Protein AF-A0A6G0F722-F1 (afdb_monomer_lite)

pLDDT: mean 79.58, std 14.21, range [43.97, 98.0]

Sequence (88 aa):
MAESGRDENEREFDIRWADAAEHKEPSARARMLAARWKHEPPGPVPFRPEPDHVARRQRRSGWVSTVVVLGGVAAVILLLGYFRFTAP

Radius of gyration: 25.93 Å; chains: 1; bounding box: 53×26×75 Å

Foldseek 3Di:
DPVVVVVVVVVVVVVVVQVPDPDDDDDPVRVVVVVVCVPPNDDDDPDDPDPPPCVVVVVVVVCPVVCVVVVVVVVVVVVVVVVVVVPD

Structure (mmCIF, N/CA/C/O backbone):
data_AF-A0A6G0F722-F1
#
_entry.id   AF-A0A6G0F722-F1
#
loop_
_atom_site.group_PDB
_atom_site.id
_atom_site.type_symbol
_atom_site.label_atom_id
_atom_site.label_alt_id
_atom_site.label_comp_id
_atom_site.label_asym_id
_atom_site.label_entity_id
_atom_site.label_seq_id
_atom_site.pdbx_PDB_ins_code
_atom_site.Cartn_x
_atom_site.Cartn_y
_atom_site.Cartn_z
_atom_site.occupancy
_atom_site.B_iso_or_equiv
_atom_site.auth_seq_id
_atom_site.auth_comp_id
_atom_site.auth_asym_id
_atom_site.auth_atom_id
_atom_site.pdbx_PDB_model_num
ATOM 1 N N . MET A 1 1 ? -16.164 12.452 7.329 1.00 43.97 1 MET A N 1
ATOM 2 C CA . MET A 1 1 ? -14.967 11.753 7.855 1.00 43.97 1 MET A CA 1
ATOM 3 C C . MET A 1 1 ? -15.136 10.227 7.735 1.00 43.97 1 MET A C 1
ATOM 5 O O . MET A 1 1 ? -14.909 9.508 8.695 1.00 43.97 1 MET A O 1
ATOM 9 N N . ALA A 1 2 ? -15.572 9.736 6.565 1.00 51.44 2 ALA A N 1
ATOM 10 C CA . ALA A 1 2 ? -15.844 8.312 6.299 1.00 51.44 2 ALA A CA 1
ATOM 11 C C . ALA A 1 2 ? -15.302 7.834 4.929 1.00 51.44 2 ALA A C 1
ATOM 13 O O . ALA A 1 2 ? -15.469 6.670 4.586 1.00 51.44 2 ALA A O 1
ATOM 14 N N . GLU A 1 3 ? -14.642 8.710 4.160 1.00 54.69 3 GLU A N 1
ATOM 15 C CA . GLU A 1 3 ? -14.016 8.368 2.868 1.00 54.69 3 GLU A CA 1
ATOM 16 C C . GLU A 1 3 ? -12.712 7.582 3.041 1.00 54.69 3 GLU A C 1
ATOM 18 O O . GLU A 1 3 ? -12.521 6.572 2.374 1.00 54.69 3 GLU A O 1
ATOM 23 N N . SER A 1 4 ? -11.884 7.939 4.033 1.00 59.88 4 SER A N 1
ATOM 24 C CA . SER A 1 4 ? -10.540 7.359 4.200 1.00 59.88 4 SER A CA 1
ATOM 25 C C . SER A 1 4 ? -10.507 5.830 4.303 1.00 59.88 4 SER A C 1
ATOM 27 O O . SER A 1 4 ? -9.522 5.229 3.896 1.00 59.88 4 SER A O 1
ATOM 29 N N . GLY A 1 5 ? -11.543 5.198 4.867 1.00 58.78 5 GLY A N 1
ATOM 30 C CA . GLY A 1 5 ? -11.575 3.740 5.016 1.00 58.78 5 GLY A CA 1
ATOM 31 C C . GLY A 1 5 ? -11.993 3.008 3.740 1.00 58.78 5 GLY A C 1
ATOM 32 O O . GLY A 1 5 ? -11.641 1.846 3.565 1.00 58.78 5 GLY A O 1
ATOM 33 N N . ARG A 1 6 ? -12.734 3.662 2.838 1.00 64.44 6 ARG A N 1
ATOM 34 C CA . ARG A 1 6 ? -13.133 3.069 1.555 1.00 64.44 6 ARG A CA 1
ATOM 35 C C . ARG A 1 6 ? -11.961 3.108 0.572 1.00 64.44 6 ARG A C 1
ATOM 37 O O . ARG A 1 6 ? -11.631 2.079 -0.007 1.00 64.44 6 ARG A O 1
ATOM 44 N N . ASP A 1 7 ? -11.266 4.242 0.526 1.00 69.88 7 ASP A N 1
ATOM 45 C CA . ASP A 1 7 ? -10.103 4.465 -0.340 1.00 69.88 7 ASP A CA 1
ATOM 46 C C . ASP A 1 7 ? -8.921 3.543 0.006 1.00 69.88 7 ASP A C 1
ATOM 48 O O . ASP A 1 7 ? -8.183 3.105 -0.876 1.00 69.88 7 ASP A O 1
ATOM 52 N N . GLU A 1 8 ? -8.734 3.212 1.290 1.00 71.31 8 GLU A N 1
ATOM 53 C CA . GLU A 1 8 ? -7.671 2.296 1.726 1.00 71.31 8 GLU A CA 1
ATOM 54 C C . GLU A 1 8 ? -7.943 0.851 1.271 1.00 71.31 8 GLU A C 1
ATOM 56 O O . GLU A 1 8 ? -7.030 0.180 0.791 1.00 71.31 8 GLU A O 1
ATOM 61 N N . ASN A 1 9 ? -9.204 0.404 1.333 1.00 74.50 9 ASN A N 1
ATOM 62 C CA . ASN A 1 9 ? -9.611 -0.924 0.862 1.00 74.50 9 ASN A CA 1
ATOM 63 C C . ASN A 1 9 ? -9.515 -1.056 -0.664 1.00 74.50 9 ASN A C 1
ATOM 65 O O . ASN A 1 9 ? -9.065 -2.084 -1.166 1.00 74.50 9 ASN A O 1
ATOM 69 N N . GLU A 1 10 ? -9.916 -0.019 -1.398 1.00 78.25 10 GLU A N 1
ATOM 70 C CA . GLU A 1 10 ? -9.864 0.008 -2.864 1.00 78.25 10 GLU A CA 1
ATOM 71 C C . GLU A 1 10 ? -8.411 0.028 -3.361 1.00 78.25 10 GLU A C 1
ATOM 73 O O . GLU A 1 10 ? -8.027 -0.763 -4.221 1.00 78.25 10 GLU A O 1
ATOM 78 N N . ARG A 1 11 ? -7.543 0.802 -2.697 1.00 78.06 11 ARG A N 1
ATOM 79 C CA . ARG A 1 11 ? -6.096 0.788 -2.951 1.00 78.06 11 ARG A CA 1
ATOM 80 C C . ARG A 1 11 ? -5.452 -0.565 -2.641 1.00 78.06 11 ARG A C 1
ATOM 82 O O . ARG A 1 11 ? -4.557 -0.999 -3.365 1.00 78.06 11 ARG A O 1
ATOM 89 N N . GLU A 1 12 ? -5.850 -1.227 -1.556 1.00 83.81 12 GLU A N 1
ATOM 90 C CA . GLU A 1 12 ? -5.328 -2.554 -1.208 1.00 83.81 12 GLU A CA 1
ATOM 91 C C . GLU A 1 12 ? -5.797 -3.629 -2.199 1.00 83.81 12 GLU A C 1
ATOM 93 O O . GLU A 1 12 ? -5.040 -4.549 -2.523 1.00 83.81 12 GLU A O 1
ATOM 98 N N . PHE A 1 13 ? -7.023 -3.501 -2.709 1.00 88.81 13 PHE A N 1
ATOM 99 C CA . PHE A 1 13 ? -7.547 -4.351 -3.771 1.00 88.81 13 PHE A CA 1
ATOM 100 C C . PHE A 1 13 ? -6.752 -4.180 -5.068 1.00 88.81 13 PHE A C 1
ATOM 102 O O . PHE A 1 13 ? -6.254 -5.176 -5.588 1.00 88.81 13 PHE A O 1
ATOM 109 N N . ASP A 1 14 ? -6.554 -2.944 -5.533 1.00 85.00 14 ASP A N 1
ATOM 110 C CA . ASP A 1 14 ? -5.804 -2.649 -6.761 1.00 85.00 14 ASP A CA 1
ATOM 111 C C . ASP A 1 14 ? -4.382 -3.218 -6.718 1.00 85.00 14 ASP A C 1
ATOM 113 O O . ASP A 1 14 ? -3.908 -3.815 -7.687 1.00 85.00 14 ASP A O 1
ATOM 117 N N . ILE A 1 15 ? -3.708 -3.085 -5.570 1.00 84.38 15 ILE A N 1
ATOM 118 C CA . ILE A 1 15 ? -2.358 -3.624 -5.372 1.00 84.38 15 ILE A CA 1
ATOM 119 C C . ILE A 1 15 ? -2.376 -5.151 -5.439 1.00 84.38 15 ILE A C 1
ATOM 121 O O . ILE A 1 15 ? -1.598 -5.734 -6.191 1.00 84.38 15 ILE A O 1
ATOM 125 N N . ARG A 1 16 ? -3.264 -5.813 -4.685 1.00 89.12 16 ARG A N 1
ATOM 126 C CA . ARG A 1 16 ? -3.333 -7.283 -4.673 1.00 89.12 16 ARG A CA 1
ATOM 127 C C . ARG A 1 16 ? -3.723 -7.853 -6.029 1.00 89.12 16 ARG A C 1
ATOM 129 O O . ARG A 1 16 ? -3.180 -8.877 -6.434 1.00 89.12 16 ARG A O 1
ATOM 136 N N . TRP A 1 17 ? -4.635 -7.188 -6.726 1.00 90.94 17 TRP A N 1
ATOM 137 C CA . TRP A 1 17 ? -5.072 -7.570 -8.060 1.00 90.94 17 TRP A CA 1
ATOM 138 C C . TRP A 1 17 ? -3.929 -7.457 -9.077 1.00 90.94 17 TRP A C 1
ATOM 140 O O . TRP A 1 17 ? -3.661 -8.414 -9.803 1.00 90.94 17 TRP A O 1
ATOM 150 N N . ALA A 1 18 ? -3.192 -6.340 -9.073 1.00 86.00 18 ALA A N 1
ATOM 151 C CA . ALA A 1 18 ? -2.029 -6.155 -9.940 1.00 86.00 18 ALA A CA 1
ATOM 152 C C . ALA A 1 18 ? -0.885 -7.127 -9.601 1.00 86.00 18 ALA A C 1
ATOM 154 O O . ALA A 1 18 ? -0.179 -7.599 -10.496 1.00 86.00 18 ALA A O 1
ATOM 155 N N . ASP A 1 19 ? -0.700 -7.452 -8.318 1.00 86.19 19 ASP A N 1
ATOM 156 C CA . ASP A 1 19 ? 0.352 -8.368 -7.891 1.00 86.19 19 ASP A CA 1
ATOM 157 C C . ASP A 1 19 ? 0.073 -9.831 -8.216 1.00 86.19 19 ASP A C 1
ATOM 159 O O . ASP A 1 19 ? 1.022 -10.563 -8.504 1.00 86.19 19 ASP A O 1
ATOM 163 N N . ALA A 1 20 ? -1.200 -10.227 -8.211 1.00 90.69 20 ALA A N 1
ATOM 164 C CA . ALA A 1 20 ? -1.652 -11.578 -8.524 1.00 90.69 20 ALA A CA 1
ATOM 165 C C . ALA A 1 20 ? -1.680 -11.893 -10.030 1.00 90.69 20 ALA A C 1
ATOM 167 O O . ALA A 1 20 ? -1.904 -13.044 -10.403 1.00 90.69 20 ALA A O 1
ATOM 168 N N . ALA A 1 21 ? -1.468 -10.903 -10.902 1.00 87.12 21 ALA A N 1
ATOM 169 C CA . ALA A 1 21 ? -1.448 -11.123 -12.341 1.00 87.12 21 ALA A CA 1
ATOM 170 C C . ALA A 1 21 ? -0.295 -12.060 -12.743 1.00 87.12 21 ALA A C 1
ATOM 172 O O . ALA A 1 21 ? 0.877 -11.769 -12.496 1.00 87.12 21 ALA A O 1
ATOM 173 N N . GLU A 1 22 ? -0.632 -13.162 -13.419 1.00 86.56 22 GLU A N 1
ATOM 174 C CA . GLU A 1 22 ? 0.338 -14.146 -13.921 1.00 86.56 22 GLU A CA 1
ATOM 175 C C . GLU A 1 22 ? 1.319 -13.521 -14.925 1.00 86.56 22 GLU A C 1
ATOM 177 O O . GLU A 1 22 ? 2.470 -13.941 -15.040 1.00 86.56 22 GLU A O 1
ATOM 182 N N . HIS A 1 23 ? 0.876 -12.502 -15.663 1.00 83.25 23 HIS A N 1
ATOM 183 C CA . HIS A 1 23 ? 1.677 -11.809 -16.666 1.00 83.25 23 HIS A CA 1
ATOM 184 C C . HIS A 1 23 ? 1.757 -10.322 -16.331 1.00 83.25 23 HIS A C 1
ATOM 186 O O . HIS A 1 23 ? 0.797 -9.570 -16.491 1.00 83.25 23 HIS A O 1
ATOM 192 N N . LYS A 1 24 ? 2.938 -9.887 -15.885 1.00 83.25 24 LYS A N 1
ATOM 193 C CA . LYS A 1 24 ? 3.243 -8.476 -15.638 1.00 83.25 24 LYS A CA 1
ATOM 194 C C . LYS A 1 24 ? 3.945 -7.901 -16.859 1.00 83.25 24 LYS A C 1
ATOM 196 O O . LYS A 1 24 ? 5.173 -7.873 -16.932 1.00 83.25 24 LYS A O 1
ATOM 201 N N . GLU A 1 25 ? 3.170 -7.470 -17.849 1.00 83.19 25 GLU A N 1
ATOM 202 C CA . GLU A 1 25 ? 3.759 -6.745 -18.970 1.00 83.19 25 GLU A CA 1
ATOM 203 C C . GLU A 1 25 ? 4.273 -5.370 -18.515 1.00 83.19 25 GLU A C 1
ATOM 205 O O . GLU A 1 25 ? 3.587 -4.661 -17.771 1.00 83.19 25 GLU A O 1
ATOM 210 N N . PRO A 1 26 ? 5.455 -4.931 -18.985 1.00 82.94 26 PRO A N 1
ATOM 211 C CA . PRO A 1 26 ? 5.928 -3.585 -18.713 1.00 82.94 26 PRO A CA 1
ATOM 212 C C . PRO A 1 26 ? 4.925 -2.563 -19.253 1.00 82.94 26 PRO A C 1
ATOM 214 O O . PRO A 1 26 ? 4.426 -2.690 -20.379 1.00 82.94 26 PRO A O 1
ATOM 217 N N . SER A 1 27 ? 4.658 -1.520 -18.464 1.00 82.81 27 SER A N 1
ATOM 218 C CA . SER A 1 27 ? 3.780 -0.427 -18.883 1.00 82.81 27 SER A CA 1
ATOM 219 C C . SER A 1 27 ? 4.285 0.207 -20.181 1.00 82.81 27 SER A C 1
ATOM 221 O O . SER A 1 27 ? 5.486 0.204 -20.465 1.00 82.81 27 SER A O 1
ATOM 223 N N . ALA A 1 28 ? 3.383 0.792 -20.973 1.00 85.25 28 ALA A N 1
ATOM 224 C CA . ALA A 1 28 ? 3.751 1.470 -22.220 1.00 85.25 28 ALA A CA 1
ATOM 225 C C . ALA A 1 28 ? 4.905 2.473 -22.010 1.00 85.25 28 ALA A C 1
ATOM 227 O O . ALA A 1 28 ? 5.867 2.505 -22.776 1.00 85.25 28 ALA A O 1
ATOM 228 N N . ARG A 1 29 ? 4.872 3.209 -20.893 1.00 82.75 29 ARG A N 1
ATOM 229 C CA . ARG A 1 29 ? 5.943 4.123 -20.482 1.00 82.75 29 ARG A CA 1
ATOM 230 C C . ARG A 1 29 ? 7.265 3.405 -20.197 1.00 82.75 29 ARG A C 1
ATOM 232 O O . ARG A 1 29 ? 8.309 3.899 -20.613 1.00 82.75 29 ARG A O 1
ATOM 239 N N . ALA A 1 30 ? 7.240 2.265 -19.505 1.00 88.06 30 ALA A N 1
ATOM 240 C CA . ALA A 1 30 ? 8.445 1.479 -19.237 1.00 88.06 30 ALA A CA 1
ATOM 241 C C . ALA A 1 30 ? 9.095 0.985 -20.540 1.00 88.06 30 ALA A C 1
ATOM 243 O O . ALA A 1 30 ? 10.313 1.070 -20.682 1.00 88.06 30 ALA A O 1
ATOM 244 N N . ARG A 1 31 ? 8.289 0.571 -21.528 1.00 86.62 31 ARG A N 1
ATOM 245 C CA . ARG A 1 31 ? 8.781 0.188 -22.864 1.00 86.62 31 ARG A CA 1
ATOM 246 C C . ARG A 1 31 ? 9.413 1.373 -23.603 1.00 86.62 31 ARG A C 1
ATOM 248 O O . ARG A 1 31 ? 10.498 1.233 -24.159 1.00 86.62 31 ARG A O 1
ATOM 255 N N . MET A 1 32 ? 8.781 2.551 -23.568 1.00 88.94 32 MET A N 1
ATOM 256 C CA . MET A 1 32 ? 9.331 3.774 -24.176 1.00 88.94 32 MET A CA 1
ATOM 257 C C . MET A 1 32 ? 10.650 4.211 -23.527 1.00 88.94 32 MET A C 1
ATOM 259 O O . MET A 1 32 ? 11.585 4.594 -24.228 1.00 88.94 32 MET A O 1
ATOM 263 N N . LEU A 1 33 ? 10.745 4.137 -22.194 1.00 87.38 33 LEU A N 1
ATOM 264 C CA . LEU A 1 33 ? 11.980 4.451 -21.473 1.00 87.38 33 LEU A CA 1
ATOM 265 C C . LEU A 1 33 ? 13.087 3.454 -21.798 1.00 87.38 33 LEU A C 1
ATOM 267 O O . LEU A 1 33 ? 14.198 3.884 -22.073 1.00 87.38 33 LEU A O 1
ATOM 271 N N . ALA A 1 34 ? 12.785 2.156 -21.848 1.00 84.94 34 ALA A N 1
ATOM 272 C CA . ALA A 1 34 ? 13.754 1.142 -22.255 1.00 84.94 34 ALA A CA 1
ATOM 273 C C . ALA A 1 34 ? 14.284 1.390 -23.681 1.00 84.94 34 ALA A C 1
ATOM 275 O O . ALA A 1 34 ? 15.488 1.290 -23.916 1.00 84.94 34 ALA A O 1
ATOM 276 N N . ALA A 1 35 ? 13.411 1.786 -24.616 1.00 86.69 35 ALA A N 1
ATOM 277 C CA . ALA A 1 35 ? 13.815 2.165 -25.969 1.00 86.69 35 ALA A CA 1
ATOM 278 C C . ALA A 1 35 ? 14.717 3.412 -25.979 1.00 86.69 35 ALA A C 1
ATOM 280 O O . ALA A 1 35 ? 15.733 3.425 -26.671 1.00 86.69 35 ALA A O 1
ATOM 281 N N . ARG A 1 36 ? 14.398 4.434 -25.171 1.00 86.62 36 ARG A N 1
ATOM 282 C CA . ARG A 1 36 ? 15.243 5.629 -25.018 1.00 86.62 36 ARG A CA 1
ATOM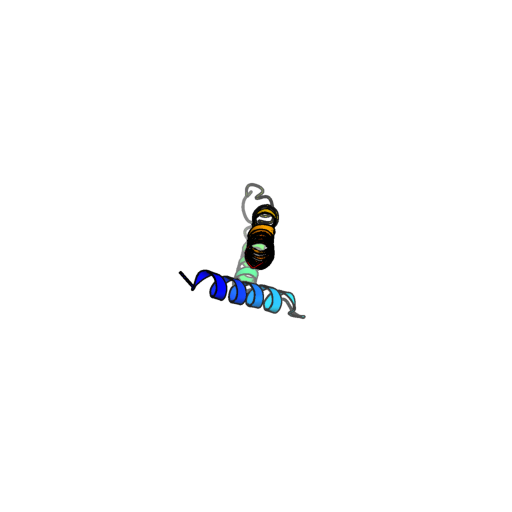 283 C C . ARG A 1 36 ? 16.598 5.290 -24.395 1.00 86.62 36 ARG A C 1
ATOM 285 O O . ARG A 1 36 ? 17.622 5.710 -24.918 1.00 86.62 36 ARG A O 1
ATOM 292 N N . TRP A 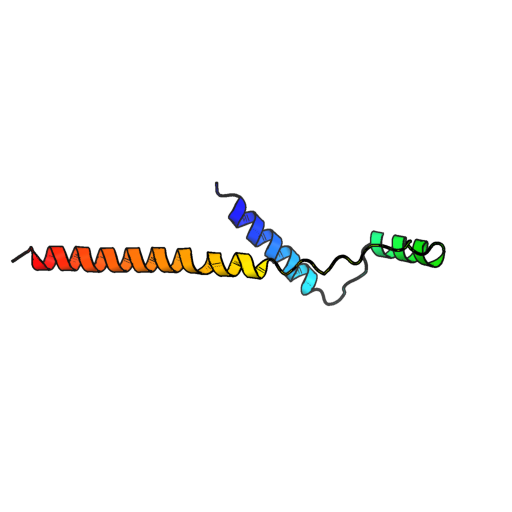1 37 ? 16.618 4.507 -23.320 1.00 89.88 37 TRP A N 1
ATOM 293 C CA . TRP A 1 37 ? 17.828 4.156 -22.569 1.00 89.88 37 TRP A CA 1
ATOM 294 C C . TRP A 1 37 ? 18.807 3.281 -23.342 1.00 89.88 37 TRP A C 1
ATOM 296 O O . TRP A 1 37 ? 19.996 3.296 -23.036 1.00 89.88 37 TRP A O 1
ATOM 306 N N . LYS A 1 38 ? 18.339 2.571 -24.376 1.00 82.56 38 LYS A N 1
ATOM 307 C CA . LYS A 1 38 ? 19.217 1.880 -25.328 1.00 82.56 38 LYS A CA 1
ATOM 308 C C . LYS A 1 38 ? 20.154 2.848 -26.064 1.00 82.56 38 LYS A C 1
ATOM 310 O O . LYS A 1 38 ? 21.252 2.453 -26.441 1.00 82.56 38 LYS A O 1
ATOM 315 N N . HIS A 1 39 ? 19.713 4.087 -26.275 1.00 88.75 39 HIS A N 1
ATOM 316 C CA . HIS A 1 39 ? 20.454 5.116 -27.005 1.00 88.75 39 HIS A CA 1
ATOM 317 C C . HIS A 1 39 ? 21.026 6.207 -26.091 1.00 88.75 39 HIS A C 1
ATOM 319 O O . HIS A 1 39 ?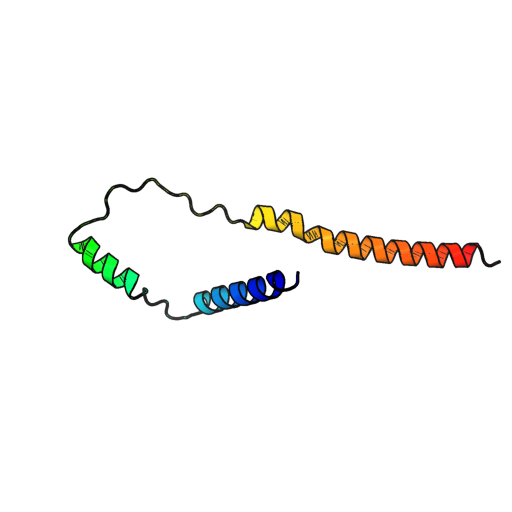 22.110 6.714 -26.353 1.00 88.75 39 HIS A O 1
ATOM 325 N N . GLU A 1 40 ? 20.322 6.553 -25.016 1.00 87.38 40 GLU A N 1
ATOM 326 C CA . GLU A 1 40 ? 20.691 7.613 -24.082 1.00 87.38 40 GLU A CA 1
ATOM 327 C C . GLU A 1 40 ? 20.457 7.117 -22.644 1.00 87.38 40 GLU A C 1
ATOM 329 O O . GLU A 1 40 ? 19.331 7.211 -22.133 1.00 87.38 40 GLU A O 1
ATOM 334 N N . PRO A 1 41 ? 21.477 6.520 -21.995 1.00 83.81 41 PRO A N 1
ATOM 335 C CA . PRO A 1 41 ? 21.319 5.993 -20.648 1.00 83.81 41 PRO A CA 1
ATOM 336 C C . PRO A 1 41 ? 20.988 7.127 -19.668 1.00 83.81 41 PRO A C 1
ATOM 338 O O . PRO A 1 41 ? 21.450 8.259 -19.845 1.00 83.81 41 PRO A O 1
ATOM 341 N N . PRO A 1 42 ? 20.186 6.856 -18.623 1.00 83.69 42 PRO A N 1
ATOM 342 C CA . PRO A 1 42 ? 19.879 7.868 -17.628 1.00 83.69 42 PRO A CA 1
ATOM 343 C C . PRO A 1 42 ? 21.168 8.290 -16.915 1.00 83.69 42 PRO A C 1
ATOM 345 O O . PRO A 1 42 ? 22.018 7.457 -16.596 1.00 83.69 42 PRO A O 1
ATOM 348 N N . GLY A 1 43 ? 21.311 9.591 -16.661 1.00 86.00 43 GLY A N 1
ATOM 349 C CA . GLY A 1 43 ? 22.430 10.109 -15.879 1.00 86.00 43 GLY A CA 1
ATOM 350 C C . GLY A 1 43 ? 22.452 9.545 -14.450 1.00 86.00 43 GLY A C 1
ATOM 351 O O . GLY A 1 43 ? 21.461 8.958 -14.001 1.00 86.00 43 GLY A O 1
ATOM 352 N N . PRO A 1 44 ? 23.557 9.737 -13.708 1.00 84.88 44 PRO A N 1
ATOM 353 C CA . PRO A 1 44 ? 23.668 9.276 -12.330 1.00 84.88 44 PRO A CA 1
ATOM 354 C C . PRO A 1 44 ? 22.530 9.857 -11.490 1.00 84.88 44 PRO A C 1
ATOM 356 O O . PRO A 1 44 ? 22.414 11.072 -11.332 1.00 84.88 44 PRO A O 1
ATOM 359 N N . VAL A 1 45 ? 21.676 8.987 -10.957 1.00 81.94 45 VAL A N 1
ATOM 360 C CA . VAL A 1 45 ? 20.631 9.373 -10.009 1.00 81.94 45 VAL A CA 1
ATOM 361 C C . VAL A 1 45 ? 21.099 9.036 -8.595 1.00 81.94 45 VAL A C 1
ATOM 363 O O . VAL A 1 45 ? 21.674 7.965 -8.389 1.00 81.94 45 VAL A O 1
ATOM 366 N N . PRO A 1 46 ? 20.868 9.912 -7.602 1.00 85.62 46 PRO A N 1
ATOM 367 C CA . PRO A 1 46 ? 21.102 9.563 -6.210 1.00 85.62 46 PRO A CA 1
ATOM 368 C C . PRO A 1 46 ? 20.326 8.294 -5.862 1.00 85.62 46 PRO A C 1
ATOM 370 O O . PRO A 1 46 ? 19.146 8.180 -6.209 1.00 85.62 46 PRO A O 1
ATOM 373 N N . PHE A 1 47 ? 20.977 7.356 -5.172 1.00 83.75 47 PHE A N 1
ATOM 374 C CA . PHE A 1 47 ? 20.304 6.172 -4.654 1.00 83.75 47 PHE A CA 1
ATOM 375 C C . PHE A 1 47 ? 19.142 6.623 -3.769 1.00 83.75 47 PHE A C 1
ATOM 377 O O . PHE A 1 47 ? 19.339 7.275 -2.742 1.00 83.75 47 PHE A O 1
ATOM 384 N N . ARG A 1 48 ? 17.921 6.306 -4.196 1.00 80.75 48 ARG A N 1
ATOM 385 C CA . ARG A 1 48 ? 16.751 6.409 -3.337 1.00 80.75 48 ARG A CA 1
ATOM 386 C C . ARG A 1 48 ? 16.601 5.046 -2.679 1.00 80.75 48 ARG A C 1
ATOM 388 O O . ARG A 1 48 ? 16.319 4.096 -3.410 1.00 80.75 48 ARG A O 1
ATOM 395 N N . PRO A 1 49 ? 16.824 4.922 -1.360 1.00 73.44 49 PRO A N 1
ATOM 396 C CA . PRO A 1 49 ? 16.457 3.696 -0.676 1.00 73.44 49 PRO A CA 1
ATOM 397 C C . PRO A 1 49 ? 14.979 3.424 -0.953 1.00 73.44 49 PRO A C 1
ATOM 399 O O . PRO A 1 49 ? 14.1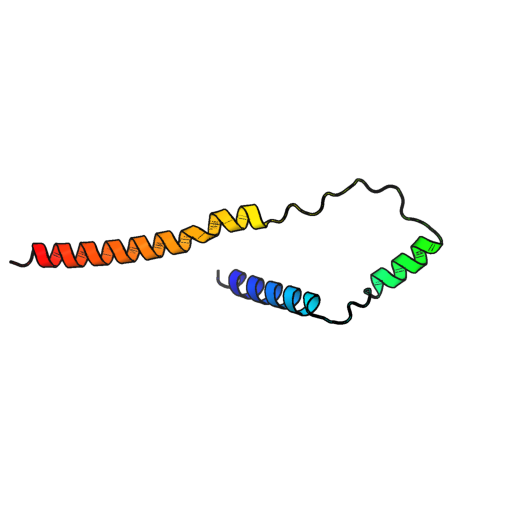76 4.364 -1.002 1.00 73.44 49 PRO A O 1
ATOM 402 N N . GLU A 1 50 ? 14.648 2.151 -1.179 1.00 72.75 50 GLU A N 1
ATOM 403 C CA . GLU A 1 50 ? 13.262 1.686 -1.241 1.00 72.75 50 GLU A CA 1
ATOM 404 C C . GLU A 1 50 ? 12.509 2.333 -0.072 1.00 72.75 50 GLU A C 1
ATOM 406 O O . GLU A 1 50 ? 13.061 2.349 1.035 1.00 72.75 50 GLU A O 1
ATOM 411 N N . PRO A 1 51 ? 11.321 2.934 -0.282 1.00 67.94 51 PRO A N 1
ATOM 412 C CA . PRO A 1 51 ? 10.597 3.571 0.804 1.00 67.94 51 PRO A CA 1
ATOM 413 C C . PRO A 1 51 ? 10.482 2.577 1.955 1.00 67.94 51 PRO A C 1
ATOM 415 O O . PRO A 1 51 ? 9.849 1.524 1.808 1.00 67.94 51 PRO A O 1
ATOM 418 N N . ASP A 1 52 ? 11.134 2.919 3.076 1.00 60.19 52 ASP A N 1
ATOM 419 C CA . ASP A 1 52 ? 11.066 2.169 4.323 1.00 60.19 52 ASP A CA 1
ATOM 420 C C . ASP A 1 52 ? 9.603 1.850 4.539 1.00 60.19 52 ASP A C 1
ATOM 422 O O . ASP A 1 52 ? 8.781 2.760 4.690 1.00 60.19 52 ASP A O 1
ATOM 426 N N . HIS A 1 53 ? 9.270 0.566 4.438 1.00 52.91 53 HIS A N 1
ATOM 427 C CA . HIS A 1 53 ? 7.894 0.127 4.399 1.00 52.91 53 HIS A CA 1
ATOM 428 C C . HIS A 1 53 ? 7.159 0.784 5.567 1.00 52.91 53 HIS A C 1
ATOM 430 O O . HIS A 1 53 ? 7.418 0.504 6.743 1.00 52.91 53 HIS A O 1
ATOM 436 N N . VAL A 1 54 ? 6.230 1.682 5.233 1.00 54.69 54 VAL A N 1
ATOM 437 C CA . VAL A 1 54 ? 5.365 2.436 6.156 1.00 54.69 54 VAL A CA 1
ATOM 438 C C . VAL A 1 54 ? 4.616 1.534 7.157 1.00 54.69 54 VAL A C 1
ATOM 440 O O . VAL A 1 54 ? 4.064 2.012 8.149 1.00 54.69 54 VAL A O 1
ATOM 443 N N . ALA A 1 55 ? 4.709 0.212 6.986 1.00 54.00 55 ALA A N 1
ATOM 444 C CA . ALA A 1 55 ? 4.378 -0.850 7.927 1.00 54.00 55 ALA A CA 1
ATOM 445 C C . ALA A 1 55 ? 4.797 -0.588 9.387 1.00 54.00 55 ALA A C 1
ATOM 447 O O . ALA A 1 55 ? 4.068 -0.975 10.303 1.00 54.00 55 ALA A O 1
ATOM 448 N N . ARG A 1 56 ? 5.932 0.078 9.662 1.00 52.47 56 ARG A N 1
ATOM 449 C CA . ARG A 1 56 ? 6.348 0.300 11.064 1.00 52.47 56 ARG A CA 1
ATOM 450 C C . ARG A 1 56 ? 5.475 1.337 11.789 1.00 52.47 56 ARG A C 1
ATOM 452 O O . ARG A 1 56 ? 5.295 1.232 13.003 1.00 52.47 56 ARG A O 1
ATOM 459 N N . ARG A 1 57 ? 4.890 2.304 11.067 1.00 51.69 57 ARG A N 1
ATOM 460 C CA . ARG A 1 57 ? 3.945 3.284 11.637 1.00 51.69 57 ARG A CA 1
ATOM 461 C C . ARG A 1 57 ? 2.531 2.697 11.755 1.00 51.69 57 ARG A C 1
ATOM 463 O O . ARG A 1 57 ? 1.894 2.917 12.781 1.00 51.69 57 ARG A O 1
ATOM 470 N N . GLN A 1 58 ? 2.114 1.857 10.799 1.00 53.28 58 GLN A N 1
ATOM 471 C CA . GLN A 1 58 ? 0.845 1.103 10.838 1.00 53.28 58 GLN A CA 1
ATOM 472 C C . GLN A 1 58 ? 0.760 0.178 12.071 1.00 53.28 58 GLN A C 1
ATOM 474 O O . GLN A 1 58 ? -0.269 0.113 12.741 1.00 53.28 58 GLN A O 1
ATOM 479 N N . ARG A 1 59 ? 1.865 -0.491 12.447 1.00 53.47 59 ARG A N 1
ATOM 480 C CA . ARG A 1 59 ? 1.892 -1.430 13.590 1.00 53.47 59 ARG A CA 1
ATOM 481 C C . ARG A 1 59 ? 1.609 -0.794 14.954 1.00 53.47 59 ARG A C 1
ATOM 483 O O . ARG A 1 59 ? 1.116 -1.492 15.834 1.00 53.47 59 ARG A O 1
ATOM 490 N N . ARG A 1 60 ? 1.887 0.503 15.145 1.00 54.84 60 ARG A N 1
ATOM 491 C CA . ARG A 1 60 ? 1.540 1.208 16.398 1.00 54.84 60 ARG A CA 1
ATOM 492 C C . ARG A 1 60 ? 0.061 1.608 16.474 1.00 54.84 60 ARG A C 1
ATOM 494 O O . ARG A 1 60 ? -0.437 1.825 17.571 1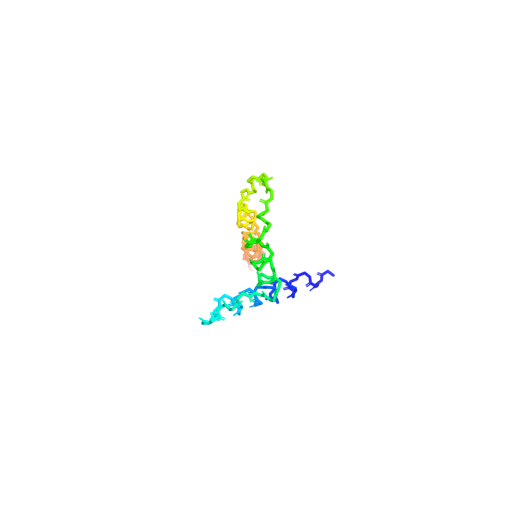.00 54.84 60 ARG A O 1
ATOM 501 N N . SER A 1 61 ? -0.638 1.656 15.339 1.00 56.72 61 SER A N 1
ATOM 502 C CA . SER A 1 61 ? -2.072 1.971 15.248 1.00 56.72 61 SER A CA 1
ATOM 503 C C . SER A 1 61 ? -2.974 0.750 15.508 1.00 56.72 61 SER A C 1
ATOM 505 O O . SER A 1 61 ? -4.092 0.890 15.994 1.00 56.72 61 SER A O 1
ATOM 507 N N . GLY A 1 62 ? -2.476 -0.469 15.265 1.00 64.12 62 GLY A N 1
ATOM 508 C CA . GLY A 1 62 ? -3.294 -1.691 15.296 1.00 64.12 62 GLY A CA 1
ATOM 509 C C . GLY A 1 62 ? -3.887 -2.093 16.655 1.00 64.12 62 GLY A C 1
ATOM 510 O O . GLY A 1 62 ? -4.820 -2.885 16.687 1.00 64.12 62 GLY A O 1
ATOM 511 N N . TRP A 1 63 ? -3.388 -1.562 17.775 1.00 84.00 63 TRP A N 1
ATOM 512 C CA . TRP A 1 63 ? -3.857 -1.957 19.114 1.00 84.00 63 TRP A CA 1
ATOM 513 C C . TRP A 1 63 ? -4.901 -1.015 19.706 1.00 84.00 63 TRP A C 1
ATOM 515 O O . TRP A 1 63 ? -5.553 -1.374 20.683 1.00 84.00 63 TRP A O 1
ATOM 525 N N . VAL A 1 64 ? -5.090 0.174 19.127 1.00 85.50 64 VAL A N 1
ATOM 526 C CA . VAL A 1 64 ? -6.008 1.177 19.686 1.00 85.50 64 VAL A CA 1
ATOM 527 C C . VAL A 1 64 ? -7.439 0.644 19.695 1.00 85.50 64 VAL A C 1
ATOM 529 O O . VAL A 1 64 ? -8.109 0.717 20.721 1.00 85.50 64 VAL A O 1
ATOM 532 N N . SER A 1 65 ? -7.881 0.030 18.593 1.00 82.81 65 SER A N 1
ATOM 533 C CA . SER A 1 65 ? -9.213 -0.582 18.509 1.00 82.81 65 SER A CA 1
ATOM 534 C C . SER A 1 65 ? -9.393 -1.688 19.556 1.00 82.81 65 SER A C 1
ATOM 536 O O . SER A 1 65 ? -10.377 -1.684 20.293 1.00 82.81 65 SER A O 1
ATOM 538 N N . THR A 1 66 ? -8.399 -2.566 19.708 1.00 90.56 66 THR A N 1
ATOM 539 C CA . THR A 1 66 ? -8.415 -3.642 20.706 1.00 90.56 66 THR A CA 1
ATOM 540 C C . THR A 1 66 ? -8.520 -3.103 22.131 1.00 90.56 66 THR A C 1
ATOM 542 O O . THR A 1 66 ? -9.330 -3.594 22.913 1.00 90.56 66 THR A O 1
ATOM 545 N N . VAL A 1 67 ? -7.746 -2.067 22.474 1.00 95.06 67 VAL A N 1
ATOM 546 C CA . VAL A 1 67 ? -7.781 -1.443 23.807 1.00 95.06 67 VAL A CA 1
ATOM 547 C C . VAL A 1 67 ? -9.140 -0.796 24.079 1.00 95.06 67 VAL A C 1
ATOM 549 O O . VAL A 1 67 ? -9.677 -0.960 25.171 1.00 95.06 67 VAL A O 1
ATOM 552 N N . VAL A 1 68 ? -9.727 -0.112 23.092 1.00 95.06 68 VAL A N 1
ATOM 553 C CA . VAL A 1 68 ? -11.052 0.519 23.226 1.00 95.06 68 VAL A CA 1
ATOM 554 C C . VAL A 1 68 ? -12.144 -0.528 23.451 1.00 95.06 68 VAL A C 1
ATOM 556 O O . VAL A 1 68 ? -12.961 -0.370 24.357 1.00 95.06 68 VAL A O 1
ATOM 559 N N . VAL A 1 69 ? -12.141 -1.618 22.677 1.00 95.88 69 VAL A N 1
ATOM 560 C CA . VAL A 1 69 ? -13.123 -2.703 22.827 1.00 95.88 69 VAL A CA 1
ATOM 561 C C . VAL A 1 69 ? -12.982 -3.380 24.188 1.00 95.88 69 VAL A C 1
ATOM 563 O O . VAL A 1 69 ? -13.971 -3.512 24.907 1.00 95.88 69 VAL A O 1
ATOM 566 N N . LEU A 1 70 ? -11.762 -3.765 24.580 1.00 97.19 70 LEU A N 1
ATOM 567 C CA . LEU A 1 70 ? -11.528 -4.418 25.871 1.00 97.19 70 LEU A CA 1
ATOM 568 C C . LEU A 1 70 ? -11.878 -3.505 27.050 1.00 97.19 70 LEU A C 1
ATOM 570 O O . LEU A 1 70 ? -12.494 -3.964 28.009 1.00 97.19 70 LEU A O 1
ATOM 574 N N . GLY A 1 71 ? -11.546 -2.215 26.963 1.00 97.25 71 GLY A N 1
ATOM 575 C CA . GLY A 1 71 ? -11.926 -1.223 27.966 1.00 97.25 71 GLY A CA 1
ATOM 576 C C . GLY A 1 71 ? -13.444 -1.081 28.099 1.00 97.25 71 GLY A C 1
ATOM 577 O O . GLY A 1 71 ? -13.961 -1.091 29.214 1.00 97.25 71 GLY A O 1
ATOM 578 N N . GLY A 1 72 ? -14.169 -1.021 26.978 1.00 97.81 72 GLY A N 1
ATOM 579 C CA . GLY A 1 72 ? -15.632 -0.973 26.970 1.00 97.81 72 GLY A CA 1
ATOM 580 C C . GLY A 1 72 ? -16.269 -2.222 27.585 1.00 97.81 72 GLY A C 1
ATOM 581 O O . GLY A 1 72 ? -17.135 -2.108 28.450 1.00 97.81 72 GLY A O 1
ATOM 582 N N . VAL A 1 73 ? -15.799 -3.414 27.202 1.00 98.00 73 VAL A N 1
ATOM 583 C CA . VAL A 1 73 ? -16.281 -4.687 27.767 1.00 98.00 73 VAL A CA 1
ATOM 584 C C . VAL A 1 73 ? -16.022 -4.749 29.274 1.00 98.00 73 VAL A C 1
ATOM 586 O O . VAL A 1 73 ? -16.933 -5.067 30.037 1.00 98.00 73 VAL A O 1
ATOM 589 N N . ALA A 1 74 ? -14.815 -4.393 29.722 1.00 97.62 74 ALA A N 1
ATOM 590 C CA . ALA A 1 74 ? -14.474 -4.365 31.141 1.00 97.62 74 ALA A CA 1
ATOM 591 C C . ALA A 1 74 ? -15.341 -3.364 31.923 1.00 97.62 74 ALA A C 1
ATOM 593 O O . ALA A 1 74 ? -15.834 -3.697 33.000 1.00 97.62 74 ALA A O 1
ATOM 594 N N . ALA A 1 75 ? -15.583 -2.170 31.372 1.00 97.25 75 ALA A N 1
ATOM 595 C CA . ALA A 1 75 ? -16.445 -1.166 31.989 1.00 97.25 75 ALA A CA 1
ATOM 596 C C . ALA A 1 75 ? -17.888 -1.666 32.146 1.00 97.25 75 ALA A C 1
ATOM 598 O O . ALA A 1 75 ? -18.463 -1.510 33.218 1.00 97.25 75 ALA A O 1
ATOM 599 N N . VAL A 1 76 ? -18.458 -2.318 31.126 1.00 97.19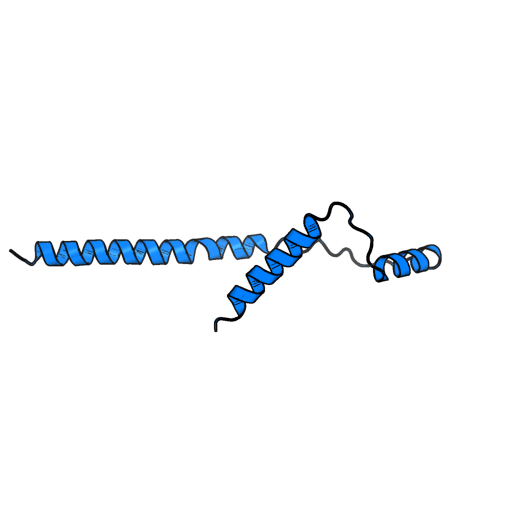 76 VAL A N 1
ATOM 600 C CA . VAL A 1 76 ? -19.807 -2.907 31.198 1.00 97.19 76 VAL A CA 1
ATOM 601 C C . VAL A 1 76 ? -19.876 -4.001 32.265 1.00 97.19 76 VAL A C 1
ATOM 603 O O . VAL A 1 76 ? -20.806 -4.005 33.069 1.00 97.19 76 VAL A O 1
ATOM 606 N N . ILE A 1 77 ? -18.881 -4.894 32.323 1.00 96.44 77 ILE A N 1
ATOM 607 C CA . ILE A 1 77 ? -18.811 -5.952 33.344 1.00 96.44 77 ILE A CA 1
ATOM 608 C C . ILE A 1 77 ? -18.756 -5.343 34.749 1.00 96.44 77 ILE A C 1
ATOM 610 O O . ILE A 1 77 ? -19.521 -5.754 35.622 1.00 96.44 77 ILE A O 1
ATOM 614 N N . LEU A 1 78 ? -17.886 -4.353 34.964 1.00 96.00 78 LEU A N 1
ATOM 615 C CA . LEU A 1 78 ? -17.758 -3.672 36.252 1.00 96.00 78 LEU A CA 1
ATOM 616 C C . LEU A 1 78 ? -19.034 -2.921 36.627 1.00 96.00 78 LEU A C 1
ATOM 618 O O . LEU A 1 78 ? -19.436 -2.975 37.781 1.00 96.00 78 LEU A O 1
ATOM 622 N N . LEU A 1 79 ? -19.695 -2.269 35.672 1.00 94.81 79 LEU A N 1
ATOM 623 C CA . LEU A 1 79 ? -20.937 -1.537 35.899 1.00 94.81 79 LEU A CA 1
ATOM 624 C C . LEU A 1 79 ? -22.080 -2.484 36.298 1.00 94.81 79 LEU A C 1
ATOM 626 O O . LEU A 1 79 ? -22.742 -2.252 37.306 1.00 94.81 79 LEU A O 1
ATOM 630 N N . LEU A 1 80 ? -22.277 -3.589 35.567 1.00 93.69 80 LEU A N 1
ATOM 631 C CA . LEU A 1 80 ? -23.269 -4.611 35.929 1.00 93.69 80 LEU A CA 1
ATOM 632 C C . LEU A 1 80 ? -22.943 -5.270 37.272 1.00 93.69 80 LEU A C 1
ATOM 634 O O . LEU A 1 80 ? -23.843 -5.507 38.076 1.00 93.69 80 LEU A O 1
ATOM 638 N N . GLY A 1 81 ? -21.666 -5.569 37.517 1.00 90.56 81 GLY A N 1
ATOM 639 C CA . GLY A 1 81 ? -21.202 -6.112 38.790 1.00 90.56 81 GLY A CA 1
ATOM 640 C C . GLY A 1 81 ? -21.449 -5.146 39.947 1.00 90.56 81 GLY A C 1
ATOM 641 O O . GLY A 1 81 ? -21.950 -5.555 40.989 1.00 90.56 81 GLY A O 1
ATOM 642 N N . TYR A 1 82 ? -21.177 -3.858 39.741 1.00 88.31 82 TYR A N 1
ATOM 643 C CA . TYR A 1 82 ? -21.406 -2.802 40.720 1.00 88.31 82 TYR A CA 1
ATOM 644 C C . TYR A 1 82 ? -22.891 -2.654 41.051 1.00 88.31 82 TYR A C 1
ATOM 646 O O . TYR A 1 82 ? -23.242 -2.667 42.228 1.00 88.31 82 TYR A O 1
ATOM 654 N N . PHE A 1 83 ? -23.770 -2.604 40.042 1.00 88.31 83 PHE A N 1
ATOM 655 C CA . PHE A 1 83 ? -25.221 -2.553 40.253 1.00 88.31 83 PHE A CA 1
ATOM 656 C C . PHE A 1 83 ? -25.766 -3.810 40.937 1.00 88.31 83 PHE A C 1
ATOM 658 O O . PHE A 1 83 ? -26.631 -3.701 41.798 1.00 88.31 83 PHE A O 1
ATOM 665 N N . ARG A 1 84 ? -25.241 -5.000 40.614 1.00 79.56 84 ARG A N 1
ATOM 666 C CA . ARG A 1 84 ? -25.581 -6.240 41.331 1.00 79.56 84 ARG A CA 1
ATOM 667 C C . ARG A 1 84 ? -25.141 -6.180 42.795 1.00 79.56 84 ARG A C 1
ATOM 669 O O . ARG A 1 84 ? -25.858 -6.662 43.651 1.00 79.56 84 ARG A O 1
ATOM 676 N N . PHE A 1 85 ? -23.974 -5.605 43.077 1.00 76.19 85 PHE A N 1
ATOM 677 C CA . PHE A 1 85 ? -23.451 -5.469 44.437 1.00 76.19 85 PHE A CA 1
ATOM 678 C C . PHE A 1 85 ? -24.207 -4.415 45.264 1.00 76.19 85 PHE A C 1
ATOM 680 O O . PHE A 1 85 ? -24.295 -4.537 46.481 1.00 76.19 85 PHE A O 1
ATOM 687 N N . THR A 1 86 ? -24.755 -3.382 44.618 1.00 73.62 86 THR A N 1
ATOM 688 C CA . THR A 1 86 ? -25.565 -2.342 45.280 1.00 73.62 86 THR A CA 1
ATOM 689 C C . THR A 1 86 ? -27.057 -2.660 45.343 1.00 73.62 86 THR A C 1
ATOM 691 O O . THR A 1 86 ? -27.766 -1.992 46.091 1.00 73.62 86 THR A O 1
ATOM 694 N N . ALA A 1 87 ? -27.536 -3.661 44.602 1.00 58.47 87 ALA A N 1
ATOM 695 C CA . ALA A 1 87 ? -28.867 -4.233 44.766 1.00 58.47 87 ALA A CA 1
ATOM 696 C C . ALA A 1 87 ? -28.796 -5.362 45.819 1.00 58.47 87 ALA A C 1
ATOM 698 O O . ALA A 1 87 ? -28.279 -6.431 45.490 1.00 58.47 87 ALA A O 1
ATOM 699 N N . PRO A 1 88 ? -29.229 -5.130 47.075 1.00 57.97 88 PRO A N 1
ATOM 700 C CA . PRO A 1 88 ? -29.256 -6.166 48.109 1.00 57.97 88 PRO A CA 1
ATOM 701 C C . PRO A 1 88 ? -30.230 -7.306 47.783 1.00 57.97 88 PRO A C 1
ATOM 703 O O . PRO A 1 88 ? -31.252 -7.049 47.103 1.00 57.97 88 PRO A O 1
#

Secondary structure (DSSP, 8-state):
--SHHHHHHHHHHHHHHHHT-S--PPPHHHHHHHHHHTTSPPPPPP-------THHHHHHHTTHHHHHHHHHHHHHHHHHHHHHHH--